Protein AF-W2CHW9-F1 (afdb_monomer)

Near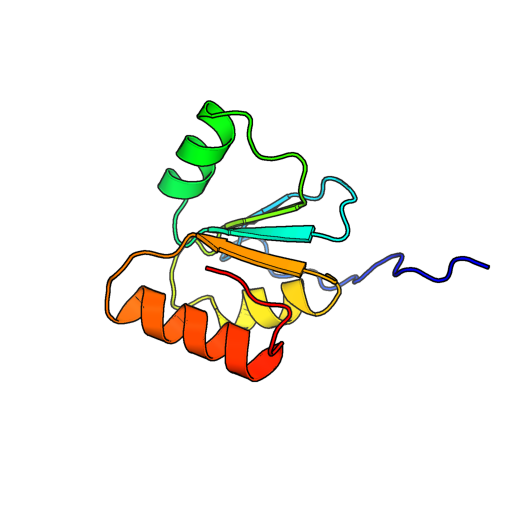est PDB structures (foldseek):
  7t8c-assembly1_B  TM=6.614E-01  e=3.428E-02  Homo sapiens
  8b7f-assembly1_B  TM=7.754E-01  e=2.681E-01  Corynebacterium glutamicum ATCC 13032
  7t8b-assembly1_H  TM=6.828E-01  e=1.924E-01  Homo sapiens
  7p8c-assembly1_A  TM=4.435E-01  e=2.865E-01  Arabidopsis thaliana
  8osc-assembly1_A  TM=5.034E-01  e=9.459E-01  Homo sapiens

Secondary structure (DSSP, 8-state):
-------------TTT-EEE--S-SEEEEESSHHHHHHHHHTT---SEEEE-SSGGGHHHHHHHHTT-SEEEEE--SSHHHHHHHHHHHHHHGGGEE-

Radius of gyration: 12.73 Å; Cα contacts (8 Å, |Δi|>4): 156; chains: 1; bounding box: 40×26×31 Å

Structure (mmCIF, N/CA/C/O backbone):
data_AF-W2CHW9-F1
#
_entry.id   AF-W2CHW9-F1
#
loop_
_atom_site.group_PDB
_atom_site.id
_atom_site.type_symbol
_atom_site.label_atom_id
_atom_site.label_alt_id
_atom_site.label_comp_id
_atom_site.label_asym_id
_atom_site.label_entity_id
_atom_site.label_seq_id
_atom_site.pdbx_PDB_ins_code
_atom_site.Cartn_x
_atom_site.Cartn_y
_atom_site.Cartn_z
_atom_site.occupancy
_atom_site.B_iso_or_equiv
_atom_site.auth_seq_id
_atom_site.auth_comp_id
_atom_site.auth_asym_id
_atom_site.auth_atom_id
_atom_site.pdbx_PDB_model_num
ATOM 1 N N . MET A 1 1 ? -27.870 1.784 12.531 1.00 43.00 1 MET A N 1
ATOM 2 C CA . MET A 1 1 ? -26.612 1.154 12.967 1.00 43.00 1 MET A CA 1
ATOM 3 C C . MET A 1 1 ? -25.771 1.008 11.725 1.00 43.00 1 MET A C 1
ATOM 5 O O . MET A 1 1 ? -26.040 0.099 10.971 1.00 43.00 1 MET A O 1
ATOM 9 N N . GLU A 1 2 ? -24.866 1.950 11.481 1.00 33.16 2 GLU A N 1
ATOM 10 C CA . GLU A 1 2 ? -23.756 1.814 10.532 1.00 33.16 2 GLU A CA 1
ATOM 11 C C . GLU A 1 2 ? -22.796 2.959 10.841 1.00 33.16 2 GLU A C 1
ATOM 13 O O . GLU A 1 2 ? -22.983 4.114 10.463 1.00 33.16 2 GLU A O 1
ATOM 18 N N . LEU A 1 3 ? -21.840 2.640 11.702 1.00 50.38 3 LEU A N 1
ATOM 19 C CA . LEU A 1 3 ? -20.748 3.510 12.084 1.00 50.38 3 LEU A CA 1
ATOM 20 C C . LEU A 1 3 ? -19.550 2.966 11.315 1.00 50.38 3 LEU A C 1
ATOM 22 O O . LEU A 1 3 ? -18.850 2.096 11.817 1.00 50.38 3 LEU A O 1
ATOM 26 N N . ARG A 1 4 ? -19.383 3.385 10.061 1.00 46.16 4 ARG A N 1
ATOM 27 C CA . ARG A 1 4 ? -18.182 3.071 9.285 1.00 46.16 4 ARG A CA 1
ATOM 28 C C . ARG A 1 4 ? -17.630 4.335 8.644 1.00 46.16 4 ARG A C 1
ATOM 30 O O . ARG A 1 4 ? -18.335 5.318 8.432 1.00 46.16 4 ARG A O 1
ATOM 37 N N . ASN A 1 5 ? -16.314 4.372 8.622 1.00 40.88 5 ASN A N 1
ATOM 38 C CA . ASN A 1 5 ? -15.497 5.473 9.098 1.00 40.88 5 ASN A CA 1
ATOM 39 C C . ASN A 1 5 ? -15.535 6.682 8.156 1.00 40.88 5 ASN A C 1
ATOM 41 O O . ASN A 1 5 ? -15.073 6.622 7.025 1.00 40.88 5 ASN A O 1
ATOM 45 N N . ARG A 1 6 ? -16.106 7.797 8.621 1.00 41.09 6 ARG A N 1
ATOM 46 C CA . ARG A 1 6 ? -16.515 8.877 7.722 1.00 41.09 6 ARG A CA 1
ATOM 47 C C . ARG A 1 6 ? -15.374 9.751 7.204 1.00 41.09 6 ARG A C 1
ATOM 49 O O . ARG A 1 6 ? -15.541 10.301 6.133 1.00 41.09 6 ARG A O 1
ATOM 56 N N . PHE A 1 7 ? -14.256 9.926 7.905 1.00 47.38 7 PHE A N 1
ATOM 57 C CA . PHE A 1 7 ? -13.209 10.857 7.463 1.00 47.38 7 PHE A CA 1
ATOM 58 C C . PHE A 1 7 ? -11.897 10.590 8.206 1.00 47.38 7 PHE A C 1
ATOM 60 O O . PHE A 1 7 ? -11.695 11.141 9.29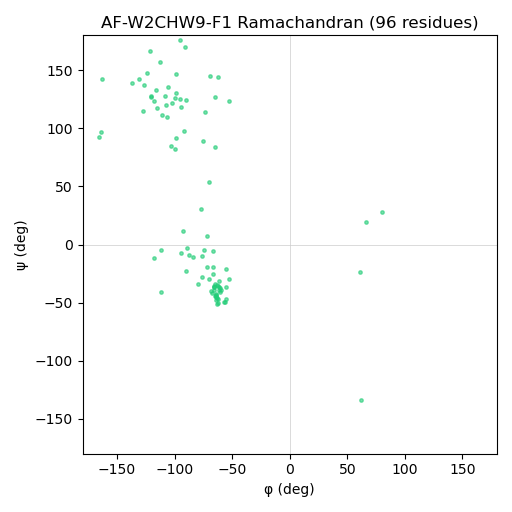1 1.00 47.38 7 PHE A O 1
ATOM 67 N N . PHE A 1 8 ? -10.963 9.831 7.628 1.00 46.94 8 PHE A N 1
ATOM 68 C CA . PHE A 1 8 ? -9.565 10.017 8.018 1.00 46.94 8 PHE A CA 1
ATOM 69 C C . PHE A 1 8 ? -9.082 11.309 7.345 1.00 46.94 8 PHE A C 1
ATOM 71 O O . PHE A 1 8 ? -8.622 11.315 6.209 1.00 46.94 8 PHE A O 1
ATOM 78 N N . LYS A 1 9 ? -9.265 12.446 8.032 1.00 43.62 9 LYS A N 1
ATOM 79 C CA . LYS A 1 9 ? -8.656 13.749 7.703 1.00 43.62 9 LYS A CA 1
ATOM 80 C C . LYS A 1 9 ? -7.146 13.711 7.991 1.00 43.62 9 LYS A C 1
ATOM 82 O O . LYS A 1 9 ? -6.631 14.535 8.738 1.00 43.62 9 LYS A O 1
ATOM 87 N N . GLY A 1 10 ? -6.441 12.735 7.437 1.00 42.78 10 GLY A N 1
ATOM 88 C CA . GLY A 1 10 ? -4.993 12.777 7.328 1.00 42.78 10 GLY A CA 1
ATOM 89 C C . GLY A 1 10 ? -4.691 13.408 5.984 1.00 42.78 10 GLY A C 1
ATOM 90 O O . GLY A 1 10 ? -4.785 12.735 4.965 1.00 42.78 10 GLY A O 1
ATOM 91 N N . CYS A 1 11 ? -4.405 14.708 5.948 1.00 40.53 11 CYS A N 1
ATOM 92 C CA . CYS A 1 11 ? -3.793 15.305 4.766 1.00 40.53 11 CYS A CA 1
ATOM 93 C C . CYS A 1 11 ? -2.404 14.677 4.614 1.00 40.53 11 CYS A C 1
ATOM 95 O O . CYS A 1 11 ? -1.427 15.235 5.108 1.00 40.53 11 CYS A O 1
ATOM 97 N N . ILE A 1 12 ? -2.319 13.506 3.982 1.00 53.50 12 ILE A N 1
ATOM 98 C CA . ILE A 1 12 ? -1.033 12.963 3.568 1.00 53.50 12 ILE A CA 1
ATOM 99 C C . ILE A 1 12 ? -0.503 13.946 2.523 1.00 53.50 12 ILE A C 1
ATOM 101 O O . ILE A 1 12 ? -1.253 14.318 1.611 1.00 53.50 12 ILE A O 1
ATOM 105 N N . PRO A 1 13 ? 0.726 14.462 2.677 1.00 46.84 13 PRO A N 1
ATOM 106 C CA . PRO A 1 13 ? 1.269 15.433 1.745 1.00 46.84 13 PRO A CA 1
ATOM 107 C C . PRO A 1 13 ? 1.162 14.890 0.307 1.00 46.84 13 PRO A C 1
ATOM 109 O O . PRO A 1 13 ? 1.689 13.818 0.015 1.00 46.84 13 PRO A O 1
ATOM 112 N N . PRO A 1 14 ? 0.510 15.620 -0.618 1.00 51.81 14 PRO A N 1
ATOM 113 C CA . PRO A 1 14 ? 0.178 15.126 -1.959 1.00 51.81 14 PRO A CA 1
ATOM 114 C C . PRO A 1 14 ? 1.392 14.984 -2.892 1.00 51.81 14 PRO A C 1
ATOM 116 O O . PRO A 1 14 ? 1.220 14.786 -4.091 1.00 51.81 14 PRO A O 1
ATOM 119 N N . LYS A 1 15 ? 2.616 15.170 -2.384 1.00 56.59 15 LYS A N 1
ATOM 120 C CA . LYS A 1 15 ? 3.835 15.142 -3.199 1.00 56.59 15 LYS A CA 1
ATOM 121 C C . LYS A 1 15 ? 4.462 13.758 -3.311 1.00 56.59 15 LYS A C 1
ATOM 123 O O . LYS A 1 15 ? 5.167 13.535 -4.288 1.00 56.59 15 LYS A O 1
ATOM 128 N N . ASP A 1 16 ? 4.183 12.858 -2.372 1.00 69.06 16 ASP A N 1
ATOM 129 C CA . ASP A 1 16 ? 4.893 11.581 -2.292 1.00 69.06 16 ASP A CA 1
ATOM 130 C C . ASP A 1 16 ? 4.001 10.382 -2.639 1.00 69.06 16 ASP A C 1
ATOM 132 O O . ASP A 1 16 ? 4.420 9.524 -3.412 1.00 69.06 16 ASP A O 1
ATOM 136 N N . ILE A 1 17 ? 2.742 10.350 -2.182 1.00 79.19 17 ILE A N 1
ATOM 137 C CA . ILE A 1 17 ? 1.776 9.294 -2.537 1.00 79.19 17 ILE A CA 1
ATOM 138 C C . ILE A 1 17 ? 0.501 9.881 -3.152 1.00 79.19 17 ILE A C 1
ATOM 140 O O . ILE A 1 17 ? 0.078 10.984 -2.807 1.00 79.19 17 ILE A O 1
ATOM 144 N N . SER A 1 18 ? -0.125 9.152 -4.075 1.00 83.75 18 SER A N 1
ATOM 145 C CA . SER A 1 18 ? -1.375 9.557 -4.731 1.00 83.75 18 SER A CA 1
ATOM 146 C C . SER A 1 18 ? -2.524 8.664 -4.291 1.00 83.75 18 SER A C 1
ATOM 148 O O . SER A 1 18 ? -2.567 7.498 -4.655 1.00 83.75 18 SER A O 1
ATOM 150 N N . LEU A 1 19 ? -3.470 9.216 -3.533 1.00 84.12 19 LEU A N 1
ATOM 151 C CA . LEU A 1 19 ? -4.658 8.502 -3.069 1.00 84.12 19 LEU A CA 1
ATOM 152 C C . LEU A 1 19 ? -5.907 8.996 -3.807 1.00 84.12 19 LEU A C 1
ATOM 154 O O . LEU A 1 19 ? -6.190 10.194 -3.862 1.00 84.12 19 LEU A O 1
ATOM 158 N N . LYS A 1 20 ? -6.662 8.060 -4.372 1.00 81.38 20 LYS A N 1
ATOM 159 C CA . LYS A 1 20 ? -7.915 8.263 -5.088 1.00 81.38 20 LYS A CA 1
ATOM 160 C C . LYS A 1 20 ? -9.035 7.585 -4.315 1.00 81.38 20 LYS A C 1
ATOM 162 O O . LYS A 1 20 ? -9.059 6.362 -4.196 1.00 81.38 20 LYS A O 1
ATOM 167 N N . HIS A 1 21 ? -9.986 8.392 -3.864 1.00 77.06 21 HIS A N 1
ATOM 168 C CA . HIS A 1 21 ? -11.136 7.891 -3.133 1.00 77.06 21 HIS A CA 1
ATOM 169 C C . HIS A 1 21 ? -12.303 7.549 -4.049 1.00 77.06 21 HIS A C 1
ATOM 171 O O . HIS A 1 21 ? -12.774 8.416 -4.787 1.00 77.06 21 HIS A O 1
ATOM 177 N N . ASN A 1 22 ? -12.782 6.310 -3.959 1.00 74.81 22 ASN A N 1
ATOM 178 C CA . ASN A 1 22 ? -13.987 5.832 -4.637 1.00 74.81 22 ASN A CA 1
ATOM 179 C C . ASN A 1 22 ? -15.126 5.529 -3.649 1.00 74.81 22 ASN A C 1
ATOM 181 O O . ASN A 1 22 ? -16.247 5.262 -4.080 1.00 74.81 22 ASN A O 1
ATOM 185 N N . GLY A 1 23 ? -14.869 5.635 -2.340 1.00 73.50 23 GLY A N 1
ATOM 186 C CA . GLY A 1 23 ? -15.857 5.362 -1.298 1.00 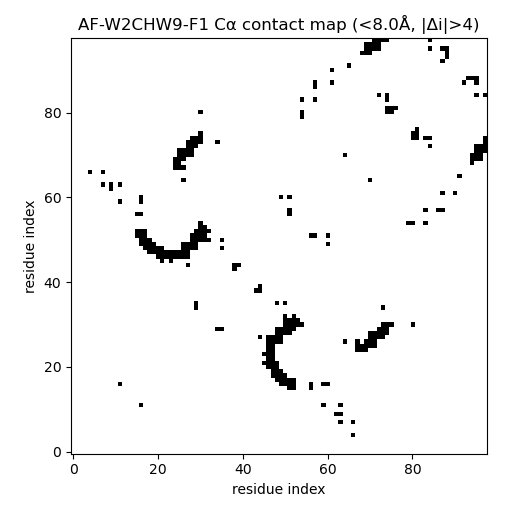73.50 23 GLY A CA 1
ATOM 187 C C . GLY A 1 23 ? -16.014 3.869 -1.023 1.00 73.50 23 GLY A C 1
ATOM 188 O O . GLY A 1 23 ? -17.098 3.440 -0.637 1.00 73.50 23 GLY A O 1
ATOM 189 N N . SER A 1 24 ? -14.953 3.093 -1.256 1.00 80.75 24 SER A N 1
ATOM 190 C CA . SER A 1 24 ? -14.903 1.660 -0.986 1.00 80.75 24 SER A CA 1
ATOM 191 C C . SER A 1 24 ? -14.193 1.386 0.340 1.00 80.75 24 SER A C 1
ATOM 193 O O . SER A 1 24 ? -13.232 2.065 0.695 1.00 80.75 24 SER A O 1
ATOM 195 N N . ASP A 1 25 ? -14.620 0.345 1.054 1.00 83.75 25 ASP A N 1
ATOM 196 C CA . ASP A 1 25 ? -13.916 -0.162 2.241 1.00 83.75 25 ASP A CA 1
ATOM 197 C C . ASP A 1 25 ? -12.631 -0.941 1.879 1.00 83.75 25 ASP A C 1
ATOM 199 O O . ASP A 1 25 ? -11.872 -1.349 2.762 1.00 83.75 25 ASP A O 1
ATOM 203 N N . VAL A 1 26 ? -12.384 -1.139 0.578 1.00 86.31 26 VAL A N 1
ATOM 204 C CA . VAL A 1 26 ? -11.194 -1.786 0.014 1.00 86.31 26 VAL A CA 1
ATOM 205 C C . VAL A 1 26 ? -10.281 -0.734 -0.612 1.00 86.31 26 VAL A C 1
ATOM 207 O O . VAL A 1 26 ? -10.754 0.122 -1.364 1.00 86.31 26 VAL A O 1
ATOM 210 N N . CYS A 1 27 ? -8.976 -0.839 -0.360 1.00 89.00 27 CYS A N 1
ATOM 211 C CA . CYS A 1 27 ? -7.956 -0.007 -0.995 1.00 89.00 27 CYS A CA 1
ATOM 212 C C . CYS A 1 27 ? -6.938 -0.857 -1.761 1.00 89.00 27 CYS A C 1
ATOM 214 O O . CYS A 1 27 ? -6.355 -1.782 -1.201 1.00 89.00 27 CYS A O 1
ATOM 216 N N . ALA A 1 28 ? -6.711 -0.518 -3.027 1.00 90.25 28 ALA A N 1
ATOM 217 C CA . ALA A 1 28 ? -5.675 -1.089 -3.874 1.00 90.25 28 ALA A CA 1
ATOM 218 C C . ALA A 1 28 ? -4.421 -0.207 -3.823 1.00 90.25 28 ALA A C 1
ATOM 220 O O . ALA A 1 28 ? -4.462 0.962 -4.203 1.00 90.25 28 ALA A O 1
ATOM 221 N N . VAL A 1 29 ? -3.315 -0.765 -3.348 1.00 90.12 29 VAL A N 1
ATOM 222 C CA . VAL A 1 29 ? -2.009 -0.126 -3.201 1.00 90.12 29 VAL A CA 1
ATOM 223 C C . VAL A 1 29 ? -1.124 -0.541 -4.363 1.00 90.12 29 VAL A C 1
ATOM 225 O O . VAL A 1 29 ? -0.916 -1.724 -4.580 1.00 90.12 29 VAL A O 1
ATOM 228 N N . PHE A 1 30 ? -0.570 0.427 -5.076 1.00 90.38 30 P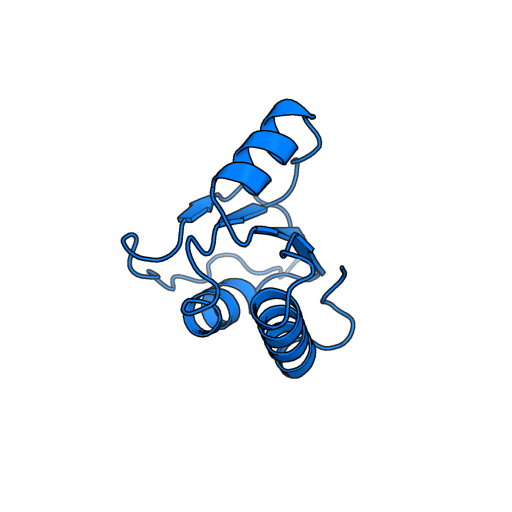HE A N 1
ATOM 229 C CA . PHE A 1 30 ? 0.302 0.231 -6.226 1.00 90.38 30 PHE A CA 1
ATOM 230 C C . PHE A 1 30 ? 1.691 0.782 -5.912 1.00 90.38 30 PHE A C 1
ATOM 232 O O . PHE A 1 30 ? 1.807 1.908 -5.417 1.00 90.38 30 PHE A O 1
ATOM 239 N N . GLU A 1 31 ? 2.745 0.022 -6.212 1.00 88.69 31 GLU A N 1
ATOM 240 C CA . GLU A 1 31 ? 4.132 0.482 -6.058 1.00 88.69 31 GLU A CA 1
ATOM 241 C C . GLU A 1 31 ? 4.422 1.691 -6.956 1.00 88.69 31 GLU A C 1
ATOM 243 O O . GLU A 1 31 ? 4.880 2.740 -6.484 1.00 88.69 31 GLU A O 1
ATOM 248 N N . GLY A 1 32 ? 4.076 1.573 -8.240 1.00 87.19 32 GLY A N 1
ATOM 249 C CA . GLY A 1 32 ? 4.317 2.588 -9.250 1.00 87.19 32 GLY A CA 1
ATOM 250 C C . GLY A 1 32 ? 3.055 3.096 -9.942 1.00 87.19 32 GLY A C 1
ATOM 251 O O . GLY A 1 32 ? 1.967 2.522 -9.894 1.00 87.19 32 GLY A O 1
ATOM 252 N N .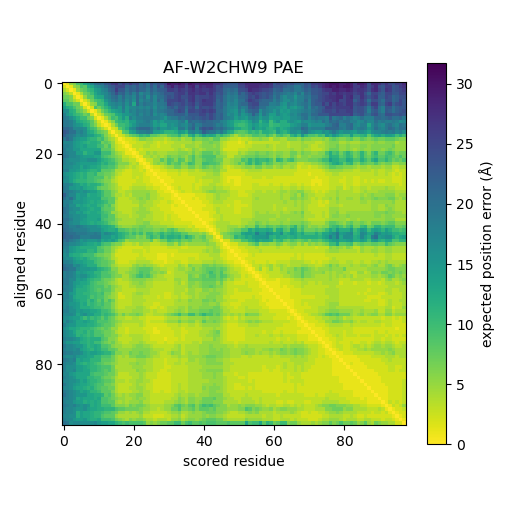 PHE A 1 33 ? 3.218 4.205 -10.664 1.00 84.56 33 PHE A N 1
ATOM 253 C CA . PHE A 1 33 ? 2.158 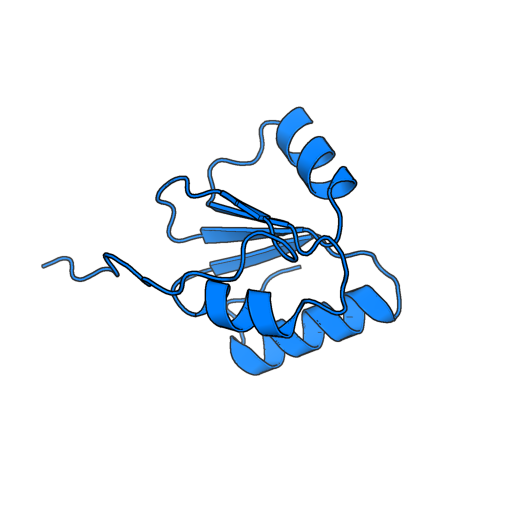4.740 -11.521 1.00 84.56 33 PHE A CA 1
ATOM 254 C C . PHE A 1 33 ? 1.837 3.811 -12.706 1.00 84.56 33 PHE A C 1
ATOM 256 O O . PHE A 1 33 ? 0.723 3.835 -13.222 1.00 84.56 33 PHE A O 1
ATOM 263 N N . MET A 1 34 ? 2.792 2.975 -13.131 1.00 85.06 34 MET A N 1
ATOM 264 C CA . MET A 1 34 ? 2.589 2.010 -14.218 1.00 85.06 34 MET A CA 1
ATOM 265 C C . MET A 1 34 ? 1.601 0.903 -13.833 1.00 85.06 34 MET A C 1
ATOM 267 O O . MET A 1 34 ? 0.718 0.578 -14.630 1.00 85.06 34 MET A O 1
ATOM 271 N N . ASP A 1 35 ? 1.689 0.373 -12.613 1.00 85.75 35 ASP A N 1
ATOM 272 C CA . ASP A 1 35 ? 0.761 -0.641 -12.098 1.00 85.75 35 ASP A CA 1
ATOM 273 C C . ASP A 1 35 ? -0.654 -0.078 -11.989 1.00 85.75 35 ASP A C 1
ATOM 275 O O . ASP A 1 35 ? -1.622 -0.684 -12.452 1.00 85.75 35 ASP A O 1
ATOM 279 N N . TYR A 1 36 ? -0.756 1.152 -11.482 1.00 87.00 36 TYR A N 1
ATOM 280 C CA . TYR A 1 36 ? -2.006 1.900 -11.423 1.00 87.00 36 TYR A CA 1
ATOM 281 C C . TYR A 1 36 ? -2.649 2.069 -12.808 1.00 87.00 36 TYR A C 1
ATOM 283 O O . TYR A 1 36 ? -3.826 1.752 -12.990 1.00 87.00 36 TYR A O 1
ATOM 291 N N . LEU A 1 37 ? -1.885 2.521 -13.810 1.00 87.25 37 LEU A N 1
ATOM 292 C CA . LEU A 1 37 ? -2.392 2.659 -15.179 1.00 87.25 37 LEU A CA 1
ATOM 293 C C . LEU A 1 37 ? -2.829 1.315 -15.767 1.00 87.25 37 LEU A C 1
ATOM 295 O O . LEU A 1 37 ? -3.848 1.252 -16.453 1.00 87.25 37 LEU A O 1
ATOM 299 N N . SER A 1 38 ? -2.088 0.245 -15.486 1.00 85.88 38 SER A N 1
ATOM 300 C CA . SER A 1 38 ? -2.411 -1.103 -15.959 1.00 85.88 38 SER A CA 1
ATOM 301 C C . SER A 1 38 ? -3.736 -1.591 -15.372 1.00 85.88 38 SER A C 1
ATOM 303 O O . SER A 1 38 ? -4.609 -2.056 -16.106 1.00 85.88 38 SER A O 1
ATOM 305 N N . ALA A 1 39 ? -3.942 -1.401 -14.068 1.00 84.50 39 ALA A N 1
ATOM 306 C CA . ALA A 1 39 ? -5.192 -1.741 -13.399 1.00 84.50 39 ALA A CA 1
ATOM 307 C C . ALA A 1 39 ? -6.370 -0.876 -13.890 1.00 84.50 39 ALA A C 1
ATOM 309 O O . ALA A 1 39 ? -7.480 -1.385 -14.073 1.00 84.50 39 ALA A O 1
ATOM 310 N N . MET A 1 40 ? -6.133 0.412 -14.179 1.00 84.62 40 MET A N 1
ATOM 311 C CA . MET A 1 40 ? -7.145 1.300 -14.760 1.00 84.62 40 MET A CA 1
ATOM 312 C C . MET A 1 40 ? -7.543 0.836 -16.159 1.00 84.62 40 MET A C 1
ATOM 314 O O . MET A 1 40 ? -8.729 0.790 -16.482 1.00 84.62 40 MET A O 1
ATOM 318 N N . GLN A 1 41 ? -6.556 0.476 -16.980 1.00 84.38 41 GLN A N 1
ATOM 319 C CA . GLN A 1 41 ? -6.757 0.007 -18.346 1.00 84.38 41 GLN A CA 1
ATOM 320 C C . GLN A 1 41 ? -7.565 -1.296 -18.385 1.00 84.38 41 GLN A C 1
ATOM 322 O O . GLN A 1 41 ? -8.379 -1.494 -19.285 1.00 84.38 41 GLN A O 1
ATOM 327 N N . LEU A 1 42 ? -7.361 -2.167 -17.396 1.00 81.25 42 LEU A N 1
ATOM 328 C CA . LEU A 1 42 ? -8.111 -3.408 -17.224 1.00 81.25 42 LEU A CA 1
ATOM 329 C C . LEU A 1 42 ? -9.526 -3.189 -16.653 1.00 81.25 42 LEU A C 1
ATOM 331 O O . LEU A 1 42 ? -10.326 -4.122 -16.648 1.00 81.25 42 LEU A O 1
ATOM 335 N N . GLY A 1 43 ? -9.861 -1.978 -16.190 1.00 76.19 43 GLY A N 1
ATOM 336 C CA . GLY A 1 43 ? -11.193 -1.644 -15.671 1.00 76.19 43 GLY A CA 1
ATOM 337 C C . GLY A 1 43 ? -11.565 -2.376 -14.378 1.00 76.19 43 GLY A C 1
ATOM 338 O O . GLY A 1 43 ? -12.740 -2.470 -14.037 1.00 76.19 43 GLY A O 1
ATOM 339 N N . ILE A 1 44 ? -10.571 -2.900 -13.662 1.00 67.50 44 ILE A N 1
ATOM 340 C CA . ILE A 1 44 ? -10.740 -3.732 -12.460 1.00 67.50 44 ILE A CA 1
ATOM 341 C C . ILE A 1 44 ? -10.803 -2.914 -11.169 1.00 67.50 44 ILE A C 1
ATOM 343 O O . ILE A 1 44 ? -11.046 -3.479 -10.105 1.00 67.50 44 ILE A O 1
ATOM 347 N N . ILE A 1 45 ? -10.641 -1.587 -11.237 1.00 66.88 45 ILE A N 1
ATOM 348 C CA . ILE A 1 45 ? -10.602 -0.746 -10.038 1.00 66.88 45 ILE A CA 1
ATOM 349 C C . ILE A 1 45 ? -11.942 -0.069 -9.740 1.00 66.88 45 ILE A C 1
ATOM 351 O O . ILE A 1 45 ? -12.224 1.042 -10.187 1.00 66.88 45 ILE A O 1
ATOM 355 N N . ALA A 1 46 ? -12.759 -0.750 -8.934 1.00 70.94 46 ALA A N 1
ATOM 356 C CA . ALA A 1 46 ? -13.925 -0.174 -8.252 1.00 70.94 46 ALA A CA 1
ATOM 357 C C . ALA A 1 46 ? -13.606 0.293 -6.813 1.00 70.94 46 ALA A C 1
ATOM 359 O O . ALA A 1 46 ? -14.431 0.934 -6.167 1.00 70.94 46 ALA A O 1
ATOM 360 N N . SER A 1 47 ? -12.404 -0.017 -6.327 1.00 83.81 47 SER A N 1
ATOM 361 C CA . SER A 1 47 ? -11.912 0.270 -4.976 1.00 83.81 47 SER A CA 1
ATOM 362 C C . SER A 1 47 ? -11.194 1.621 -4.892 1.00 83.81 47 SER A C 1
ATOM 364 O O . SER A 1 47 ? -10.908 2.247 -5.923 1.00 83.81 47 SER A O 1
ATOM 366 N N . ASP A 1 48 ? -10.885 2.074 -3.677 1.00 87.88 48 ASP A N 1
ATOM 367 C CA . ASP A 1 48 ? -9.970 3.200 -3.471 1.00 87.88 48 ASP A CA 1
ATOM 368 C C . ASP A 1 48 ? -8.579 2.816 -4.009 1.00 87.88 48 ASP A C 1
ATOM 370 O O . ASP A 1 48 ? -8.191 1.651 -3.952 1.00 87.88 48 ASP A O 1
ATOM 374 N N . GLN A 1 49 ? -7.847 3.765 -4.596 1.00 86.88 49 GLN A N 1
ATOM 375 C CA . GLN A 1 49 ? -6.530 3.508 -5.197 1.00 86.88 49 GLN A CA 1
ATOM 376 C C . GLN A 1 49 ? -5.461 4.351 -4.525 1.00 86.88 49 GLN A C 1
ATOM 378 O O . GLN A 1 49 ? -5.572 5.571 -4.502 1.00 86.88 49 GLN A O 1
ATOM 383 N N . LEU A 1 50 ? -4.393 3.725 -4.056 1.00 88.88 50 LEU A N 1
ATOM 384 C CA . LEU A 1 50 ? -3.225 4.383 -3.499 1.00 88.88 50 LEU A CA 1
ATOM 385 C C . LEU A 1 50 ? -2.009 4.046 -4.355 1.00 88.88 50 LEU A C 1
ATOM 387 O O . LEU A 1 50 ? -1.667 2.886 -4.509 1.00 88.88 50 LEU A O 1
ATOM 391 N N . VAL A 1 51 ? -1.322 5.052 -4.880 1.00 89.69 51 VAL A N 1
ATOM 392 C CA . VAL A 1 51 ? -0.055 4.897 -5.600 1.00 89.69 51 VAL A CA 1
ATOM 393 C C . VAL A 1 51 ? 1.071 5.418 -4.720 1.00 89.69 51 VAL A C 1
ATOM 395 O O . VAL A 1 51 ? 1.077 6.593 -4.348 1.00 89.69 51 VAL A O 1
ATOM 398 N N . LEU A 1 52 ? 2.020 4.546 -4.390 1.00 87.44 52 LEU A N 1
ATOM 399 C CA . LEU A 1 52 ? 3.164 4.846 -3.531 1.00 87.44 52 LEU A CA 1
ATOM 400 C C . LEU A 1 52 ? 4.176 5.784 -4.206 1.00 87.44 52 LEU A C 1
ATOM 402 O O . LEU A 1 52 ? 4.870 6.523 -3.511 1.00 87.44 52 LEU A O 1
ATOM 406 N N . ASN A 1 53 ? 4.289 5.734 -5.540 1.00 83.38 53 ASN A N 1
ATOM 407 C CA . ASN A 1 53 ? 5.369 6.304 -6.372 1.00 83.38 53 ASN A CA 1
ATOM 408 C C . ASN A 1 53 ? 6.776 5.745 -6.083 1.00 83.38 53 ASN A C 1
ATOM 410 O O . ASN A 1 53 ? 7.648 5.831 -6.945 1.00 83.38 53 ASN A O 1
ATOM 414 N N . SER A 1 54 ? 7.013 5.209 -4.886 1.00 81.38 54 SER A N 1
ATOM 415 C CA . SER A 1 54 ? 8.240 4.539 -4.466 1.00 81.38 54 SER A CA 1
ATOM 416 C C . SER A 1 54 ? 7.984 3.714 -3.202 1.00 81.38 54 SER A C 1
ATOM 418 O O . SER A 1 54 ? 7.318 4.188 -2.280 1.00 81.38 54 SER A O 1
ATOM 420 N N . VAL A 1 55 ? 8.595 2.529 -3.084 1.00 83.62 55 VAL A N 1
ATOM 421 C CA . VAL A 1 55 ? 8.566 1.681 -1.866 1.00 83.62 55 VAL A CA 1
ATOM 422 C C . VAL A 1 55 ? 9.044 2.389 -0.597 1.00 83.62 55 VAL A C 1
ATOM 424 O O . VAL A 1 55 ? 8.714 1.992 0.518 1.00 83.62 55 VAL A O 1
ATOM 427 N N . SER A 1 56 ? 9.814 3.468 -0.752 1.00 83.81 56 SER A N 1
ATOM 428 C CA . SER A 1 56 ? 10.278 4.284 0.374 1.00 83.81 56 SER A CA 1
ATOM 429 C C . SER A 1 56 ? 9.128 5.014 1.076 1.00 83.81 56 SER A C 1
ATOM 431 O O . SER A 1 56 ? 9.259 5.385 2.237 1.00 83.81 56 SER A O 1
ATOM 433 N N . ASN A 1 57 ? 7.983 5.162 0.406 1.00 84.00 57 ASN A N 1
ATOM 434 C CA . ASN A 1 57 ? 6.810 5.873 0.905 1.00 84.00 57 ASN A CA 1
ATOM 435 C C . ASN A 1 57 ? 5.806 4.958 1.631 1.00 84.00 57 ASN A C 1
ATOM 437 O O . ASN A 1 57 ? 4.688 5.381 1.931 1.00 84.00 57 ASN A O 1
ATOM 441 N N . VAL A 1 58 ? 6.194 3.712 1.932 1.00 86.06 58 VAL A N 1
ATOM 442 C CA . VAL A 1 58 ? 5.337 2.727 2.611 1.00 86.06 58 VAL A CA 1
ATOM 443 C C . VAL A 1 58 ? 4.793 3.231 3.946 1.00 86.06 58 VAL A C 1
ATOM 445 O O . VAL A 1 58 ? 3.638 2.973 4.260 1.00 86.06 58 VAL A O 1
ATOM 448 N N . GLU A 1 59 ? 5.577 3.990 4.714 1.00 85.50 59 GLU A N 1
ATOM 449 C CA . GLU A 1 59 ? 5.142 4.497 6.023 1.00 85.50 59 GLU A CA 1
ATOM 450 C C . GLU A 1 59 ? 3.956 5.461 5.889 1.00 85.50 59 GLU A C 1
ATOM 452 O O . GLU A 1 59 ? 2.965 5.330 6.604 1.00 85.50 59 GLU A O 1
ATOM 457 N N . MET A 1 60 ? 3.996 6.352 4.894 1.00 84.31 60 MET A N 1
ATOM 458 C CA . MET A 1 60 ? 2.884 7.262 4.601 1.00 84.31 60 MET A CA 1
ATOM 459 C C . MET A 1 60 ? 1.644 6.509 4.114 1.00 84.31 60 MET A C 1
ATOM 461 O O . MET A 1 60 ? 0.516 6.882 4.438 1.00 84.31 60 MET A O 1
ATOM 465 N N . ALA A 1 61 ? 1.835 5.435 3.344 1.00 85.06 61 ALA A N 1
ATOM 466 C CA . ALA A 1 61 ? 0.724 4.594 2.923 1.00 85.06 61 ALA A CA 1
ATOM 467 C C . ALA A 1 61 ? 0.109 3.832 4.094 1.00 85.06 61 ALA A C 1
ATOM 469 O O . ALA A 1 61 ? -1.110 3.766 4.179 1.00 85.06 61 ALA A O 1
ATOM 470 N N . VAL A 1 62 ? 0.907 3.318 5.032 1.00 85.88 62 VAL A N 1
ATOM 471 C CA . VAL A 1 62 ? 0.385 2.693 6.256 1.00 85.88 62 VAL A CA 1
ATOM 472 C C . VAL A 1 62 ? -0.529 3.670 6.997 1.00 85.88 62 VAL A C 1
ATOM 474 O O . VAL A 1 62 ? -1.648 3.305 7.345 1.00 85.88 62 VAL A O 1
ATOM 477 N N . GLU A 1 63 ? -0.128 4.927 7.179 1.00 83.88 63 GLU A N 1
ATOM 478 C CA . GLU A 1 63 ? -0.995 5.926 7.821 1.00 83.88 63 GLU A CA 1
ATOM 479 C C . GLU A 1 63 ? -2.304 6.152 7.047 1.00 83.88 63 GLU A C 1
ATOM 481 O O . GLU A 1 63 ? -3.380 6.219 7.642 1.00 83.88 63 GLU A O 1
ATOM 486 N N . ALA A 1 64 ? -2.234 6.197 5.714 1.00 82.31 64 ALA A N 1
ATOM 487 C CA . ALA A 1 64 ? -3.404 6.322 4.848 1.00 82.31 64 ALA A CA 1
ATOM 488 C C . ALA A 1 64 ? -4.349 5.111 4.928 1.00 82.31 64 ALA A C 1
ATOM 490 O O . ALA A 1 64 ? -5.567 5.249 4.801 1.00 82.31 64 ALA A O 1
ATOM 491 N N . LEU A 1 65 ? -3.781 3.919 5.117 1.00 83.81 65 LEU A N 1
ATOM 492 C CA . LEU A 1 65 ? -4.475 2.642 4.999 1.00 83.81 65 LEU A CA 1
ATOM 493 C C . LEU A 1 65 ? -5.153 2.185 6.298 1.00 83.81 65 LEU A C 1
ATOM 495 O O . LEU A 1 65 ? -5.957 1.252 6.271 1.00 83.81 65 LEU A O 1
ATOM 499 N N . GLN A 1 66 ? -4.908 2.865 7.425 1.00 82.00 66 GLN A N 1
ATOM 500 C CA . GLN A 1 66 ? -5.463 2.489 8.734 1.00 82.00 66 GLN A CA 1
ATOM 501 C C . GLN A 1 66 ? -6.989 2.319 8.748 1.00 82.00 66 GLN A C 1
ATOM 503 O O . GLN A 1 66 ? -7.511 1.493 9.503 1.00 82.00 66 GLN A O 1
ATOM 508 N N . GLY A 1 67 ? -7.700 3.052 7.889 1.00 80.50 67 GLY A N 1
ATOM 509 C CA . GLY A 1 67 ? -9.158 3.052 7.816 1.00 80.50 67 GLY A CA 1
ATOM 510 C C . GLY A 1 67 ? -9.819 1.942 6.987 1.00 80.50 67 GLY A C 1
ATOM 511 O O . GLY A 1 67 ? -11.037 1.831 7.087 1.00 80.50 67 GLY A O 1
ATOM 512 N N . TYR A 1 68 ? -9.087 1.147 6.194 1.00 85.94 68 TYR A N 1
ATOM 513 C CA . TYR A 1 68 ? -9.691 0.242 5.191 1.00 85.94 68 TYR A CA 1
ATOM 514 C C . TYR A 1 68 ? -9.815 -1.204 5.662 1.00 85.94 68 TYR A C 1
ATOM 516 O O . TYR A 1 68 ? -8.825 -1.791 6.084 1.00 85.94 68 TYR A O 1
ATOM 524 N N . GLU A 1 69 ? -10.979 -1.838 5.539 1.00 86.56 69 GLU A N 1
ATOM 525 C CA . GLU A 1 69 ? -11.150 -3.241 5.956 1.00 86.56 69 GLU A CA 1
ATOM 526 C C . GLU A 1 69 ? -10.247 -4.205 5.176 1.00 86.56 69 GLU A C 1
ATOM 528 O O . GLU A 1 69 ? -9.776 -5.184 5.752 1.00 86.56 69 GLU A O 1
ATOM 533 N N . ARG A 1 70 ? -9.947 -3.904 3.909 1.00 88.69 70 ARG A N 1
ATOM 534 C CA . ARG A 1 70 ? -9.117 -4.748 3.044 1.00 88.69 70 ARG A CA 1
ATOM 535 C C . ARG A 1 70 ? -8.132 -3.914 2.237 1.00 88.69 70 ARG A C 1
ATOM 537 O O . ARG A 1 70 ? -8.484 -2.853 1.722 1.00 88.69 70 ARG A O 1
ATOM 544 N N . ILE A 1 71 ? -6.908 -4.414 2.125 1.00 91.00 71 ILE A N 1
ATOM 545 C CA . ILE A 1 71 ? -5.797 -3.748 1.450 1.00 91.00 71 ILE A CA 1
ATOM 546 C C . ILE A 1 71 ? -5.214 -4.729 0.437 1.00 91.00 71 ILE A C 1
ATOM 548 O O . ILE A 1 71 ? -4.683 -5.767 0.819 1.00 91.00 71 ILE A O 1
ATOM 552 N N . GLU A 1 72 ? -5.322 -4.409 -0.845 1.00 90.19 72 GLU A N 1
ATOM 553 C CA . GLU A 1 72 ? -4.785 -5.225 -1.938 1.00 90.19 72 GLU A CA 1
ATOM 554 C C . GLU A 1 72 ? -3.486 -4.593 -2.426 1.00 90.19 72 GLU A C 1
ATOM 556 O O . GLU A 1 72 ? -3.472 -3.420 -2.781 1.00 90.19 72 GLU A O 1
ATOM 561 N N . CYS A 1 73 ? -2.385 -5.332 -2.383 1.00 89.75 73 CYS A N 1
ATOM 562 C CA . CYS A 1 73 ? -1.045 -4.827 -2.640 1.00 89.75 73 CYS A CA 1
ATOM 563 C C . CYS A 1 73 ? -0.555 -5.319 -3.996 1.00 89.75 73 CYS A C 1
ATOM 565 O O . CYS A 1 73 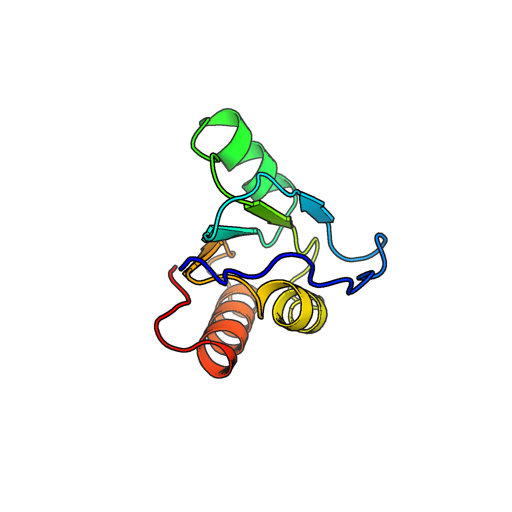? -0.207 -6.477 -4.158 1.00 89.75 73 CYS A O 1
ATOM 567 N N . PHE A 1 74 ? -0.462 -4.404 -4.948 1.00 88.81 74 PHE A N 1
ATOM 568 C CA . PHE A 1 74 ? 0.113 -4.612 -6.268 1.00 88.81 74 PHE A CA 1
ATOM 569 C C . PHE A 1 74 ? 1.537 -4.051 -6.258 1.00 88.81 74 PHE A C 1
ATOM 571 O O . PHE A 1 74 ? 1.774 -2.887 -6.601 1.00 88.81 74 PHE A O 1
ATOM 578 N N . LEU A 1 75 ? 2.465 -4.862 -5.752 1.00 89.75 75 LEU A N 1
ATOM 579 C CA . LEU A 1 75 ? 3.875 -4.511 -5.581 1.00 89.75 75 LEU A CA 1
ATOM 580 C C . LEU A 1 75 ? 4.755 -5.332 -6.524 1.00 89.75 75 LEU A C 1
ATOM 582 O O . LEU A 1 75 ? 4.379 -6.429 -6.943 1.00 89.75 75 LEU A O 1
ATOM 586 N N . ASP A 1 76 ? 5.947 -4.824 -6.826 1.00 87.25 76 ASP A N 1
ATOM 587 C CA . ASP A 1 76 ? 6.903 -5.556 -7.645 1.00 87.25 76 ASP A CA 1
ATOM 588 C C . ASP A 1 76 ? 7.445 -6.779 -6.886 1.00 87.25 76 ASP A C 1
ATOM 590 O O . ASP A 1 76 ? 7.701 -6.747 -5.677 1.00 87.25 76 ASP A O 1
ATOM 594 N N . ASN A 1 77 ? 7.706 -7.875 -7.604 1.00 86.62 77 ASN A N 1
ATOM 595 C CA . ASN A 1 77 ? 8.238 -9.117 -7.023 1.00 86.62 77 ASN A CA 1
ATOM 596 C C . ASN A 1 77 ? 9.754 -9.051 -6.712 1.00 86.62 77 ASN A C 1
ATOM 598 O O . ASN A 1 77 ? 10.480 -10.048 -6.762 1.00 86.62 77 ASN A O 1
ATOM 602 N N . ASP A 1 78 ? 10.250 -7.862 -6.390 1.00 90.75 78 ASP A N 1
ATOM 603 C CA . ASP A 1 78 ? 11.629 -7.596 -6.009 1.00 90.75 78 ASP A CA 1
ATOM 604 C C . ASP A 1 78 ? 11.795 -7.596 -4.480 1.00 90.75 78 ASP A C 1
ATOM 606 O O . ASP A 1 78 ? 10.859 -7.802 -3.705 1.00 90.75 78 ASP A O 1
ATOM 610 N N . GLU A 1 79 ? 13.027 -7.437 -3.994 1.00 90.94 79 GLU A N 1
ATOM 611 C CA . GLU A 1 79 ? 13.282 -7.333 -2.546 1.00 90.94 79 GLU A CA 1
ATOM 612 C C . GLU A 1 79 ? 12.560 -6.124 -1.920 1.00 90.94 79 GLU A C 1
ATOM 614 O O . GLU A 1 79 ? 12.024 -6.210 -0.813 1.00 90.94 79 GLU A O 1
ATOM 619 N N . ALA A 1 80 ? 12.502 -5.017 -2.659 1.00 88.44 80 ALA A N 1
ATOM 620 C CA . ALA A 1 80 ? 11.851 -3.775 -2.264 1.00 88.44 80 ALA A CA 1
ATOM 621 C C . ALA A 1 80 ? 10.330 -3.932 -2.071 1.00 88.44 80 ALA A C 1
ATOM 623 O O . ALA A 1 80 ? 9.807 -3.590 -1.002 1.00 88.44 80 ALA A O 1
ATOM 624 N N . GLY A 1 81 ? 9.634 -4.497 -3.062 1.00 90.12 81 GLY A N 1
ATOM 625 C CA . GLY A 1 81 ? 8.197 -4.759 -2.990 1.00 90.12 81 GLY A CA 1
ATOM 626 C C . GLY A 1 81 ? 7.859 -5.779 -1.902 1.00 90.12 81 GLY A C 1
ATOM 627 O O . GLY A 1 81 ? 7.023 -5.508 -1.041 1.00 90.12 81 GLY A O 1
ATOM 628 N N . ARG A 1 82 ? 8.610 -6.885 -1.793 1.00 91.12 82 ARG A N 1
ATOM 629 C CA . ARG A 1 82 ? 8.417 -7.871 -0.707 1.00 91.12 82 ARG A CA 1
ATOM 630 C C . ARG A 1 82 ? 8.593 -7.275 0.690 1.00 91.12 82 ARG A C 1
ATOM 632 O O . ARG A 1 82 ? 7.833 -7.598 1.604 1.00 91.12 82 ARG A O 1
ATOM 639 N N . ARG A 1 83 ? 9.570 -6.381 0.878 1.00 91.19 83 ARG A N 1
ATOM 640 C CA . ARG A 1 83 ? 9.762 -5.667 2.150 1.00 91.19 83 ARG A CA 1
ATOM 641 C C . ARG A 1 83 ? 8.589 -4.733 2.453 1.00 91.19 83 ARG A C 1
ATOM 643 O O . ARG A 1 83 ? 8.167 -4.647 3.605 1.00 91.19 83 ARG A O 1
ATOM 650 N N . THR A 1 84 ? 8.064 -4.061 1.433 1.00 90.81 84 THR A N 1
ATOM 651 C CA . THR A 1 84 ? 6.885 -3.185 1.527 1.00 90.81 84 THR A CA 1
ATOM 652 C C . THR A 1 84 ? 5.639 -3.980 1.908 1.00 90.81 84 THR A C 1
ATOM 654 O O . THR A 1 84 ? 4.964 -3.626 2.874 1.00 90.81 84 THR A O 1
ATOM 657 N N . PHE A 1 85 ? 5.393 -5.109 1.240 1.00 91.44 85 PHE A N 1
ATOM 658 C CA . PHE A 1 85 ? 4.312 -6.033 1.576 1.00 91.44 85 PHE A CA 1
ATOM 659 C C . PHE A 1 85 ? 4.406 -6.495 3.029 1.00 91.44 85 PHE A C 1
ATOM 661 O O . PHE A 1 85 ? 3.450 -6.391 3.792 1.00 91.44 85 PHE A O 1
ATOM 668 N N . GLN A 1 86 ? 5.592 -6.942 3.449 1.00 91.12 86 GLN A N 1
ATOM 669 C CA . GLN A 1 86 ? 5.804 -7.412 4.811 1.00 91.12 86 GLN A CA 1
ATOM 670 C C . GLN A 1 86 ? 5.560 -6.309 5.850 1.00 91.12 86 GLN A C 1
ATOM 672 O O . GLN A 1 86 ? 5.016 -6.594 6.910 1.00 91.12 86 GLN A O 1
ATOM 677 N N . ARG A 1 87 ? 5.915 -5.050 5.558 1.00 91.31 87 ARG A N 1
ATOM 678 C CA . ARG A 1 87 ? 5.592 -3.899 6.422 1.00 91.31 87 ARG A CA 1
ATOM 679 C C . ARG A 1 87 ? 4.086 -3.680 6.552 1.00 91.31 87 ARG A C 1
ATOM 681 O O . ARG A 1 87 ? 3.604 -3.490 7.665 1.00 91.31 87 ARG A O 1
ATOM 688 N N . LEU A 1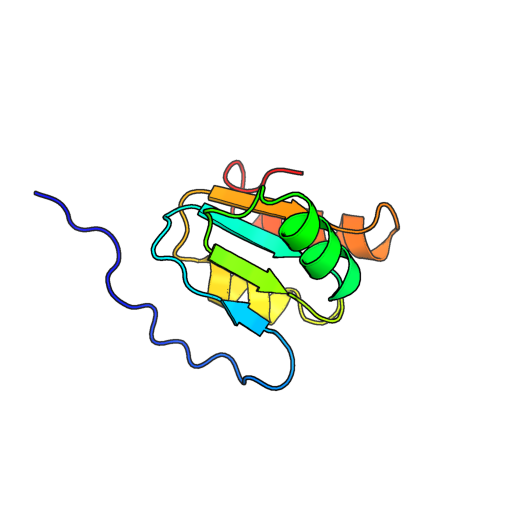 88 ? 3.356 -3.724 5.439 1.00 90.44 88 LEU A N 1
ATOM 689 C CA . LEU A 1 88 ? 1.899 -3.587 5.436 1.00 90.44 88 LEU A CA 1
ATOM 690 C C . LEU A 1 88 ? 1.250 -4.734 6.220 1.00 90.44 88 LEU A C 1
ATOM 692 O O . LEU A 1 88 ? 0.423 -4.492 7.097 1.00 90.44 88 LEU A O 1
ATOM 696 N N . HIS A 1 89 ? 1.681 -5.968 5.970 1.00 91.38 89 HIS A N 1
ATOM 697 C CA . HIS A 1 89 ? 1.193 -7.149 6.672 1.00 91.38 89 HIS A CA 1
ATOM 698 C C . HIS A 1 89 ? 1.515 -7.115 8.178 1.00 91.38 89 HIS A C 1
ATOM 700 O O . HIS A 1 89 ? 0.703 -7.551 8.984 1.00 91.38 89 HIS A O 1
ATOM 706 N N . ASP A 1 90 ? 2.659 -6.571 8.598 1.00 91.88 90 ASP A N 1
ATOM 707 C CA . ASP A 1 90 ? 2.994 -6.407 10.023 1.00 91.88 90 ASP A CA 1
ATOM 708 C C . ASP A 1 90 ? 2.056 -5.402 10.724 1.00 91.88 90 ASP A C 1
ATOM 710 O O . ASP A 1 90 ? 1.644 -5.613 11.862 1.00 91.88 90 ASP A O 1
ATOM 714 N N . CYS A 1 91 ? 1.646 -4.340 10.019 1.00 88.88 91 CYS A N 1
ATOM 715 C CA . CYS A 1 91 ? 0.735 -3.316 10.546 1.00 88.88 91 CYS A CA 1
ATOM 716 C C . CYS A 1 91 ? -0.749 -3.719 10.519 1.00 88.88 91 CYS A C 1
ATOM 718 O O . CYS A 1 91 ? -1.511 -3.306 11.396 1.00 88.88 91 CYS A O 1
ATOM 720 N N . PHE A 1 92 ? -1.182 -4.482 9.513 1.00 89.12 92 PHE A N 1
ATOM 721 C CA . PHE A 1 92 ? -2.602 -4.760 9.253 1.00 89.12 92 PHE A CA 1
ATOM 722 C C . PHE A 1 92 ? -2.995 -6.238 9.344 1.00 89.12 92 PHE A C 1
ATOM 724 O O . PHE A 1 92 ? -4.189 -6.545 9.377 1.00 89.12 92 PHE A O 1
ATOM 731 N N . GLY A 1 93 ? -2.023 -7.148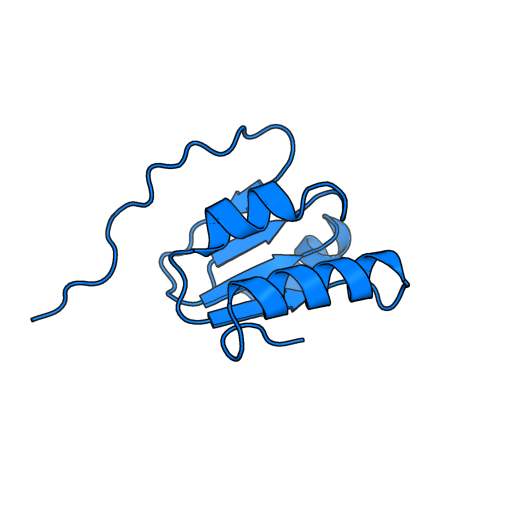 9.403 1.00 90.06 93 GLY A N 1
ATOM 732 C CA . GLY A 1 93 ? -2.234 -8.591 9.457 1.00 90.06 93 GLY A CA 1
ATOM 733 C C . GLY A 1 93 ? -2.953 -9.127 8.220 1.00 90.06 93 GLY A C 1
ATOM 734 O O . GLY A 1 93 ? -2.655 -8.748 7.090 1.00 90.06 93 GLY A O 1
ATOM 735 N N . GLU A 1 94 ? -3.958 -9.970 8.455 1.00 88.75 94 GLU A N 1
ATOM 736 C CA . GLU A 1 94 ? -4.730 -10.689 7.427 1.00 88.75 94 GLU A CA 1
ATOM 737 C C . GLU A 1 94 ? -5.586 -9.782 6.520 1.00 88.75 94 GLU A C 1
ATOM 739 O O . GLU A 1 94 ? -6.192 -10.253 5.560 1.00 88.75 94 GLU A O 1
ATOM 744 N N . ARG A 1 95 ? -5.654 -8.474 6.804 1.00 90.31 95 ARG A N 1
ATOM 745 C CA . ARG A 1 95 ? -6.331 -7.486 5.943 1.00 90.31 95 ARG A CA 1
ATOM 746 C C . ARG A 1 95 ? -5.558 -7.212 4.651 1.00 90.31 95 ARG A C 1
ATOM 748 O O . ARG A 1 95 ? -6.143 -6.665 3.717 1.00 90.31 95 ARG A O 1
ATOM 755 N N . VAL A 1 96 ? -4.263 -7.532 4.627 1.00 90.81 96 VAL A N 1
ATOM 756 C CA . VAL A 1 96 ? -3.346 -7.276 3.512 1.00 90.81 96 VAL A CA 1
ATOM 757 C C . VAL A 1 96 ? -3.237 -8.510 2.627 1.00 90.81 96 VAL A C 1
ATOM 759 O O . VAL A 1 96 ? -2.926 -9.598 3.108 1.00 90.81 96 VAL A O 1
ATOM 762 N N . ILE A 1 97 ? -3.495 -8.324 1.336 1.00 87.88 97 ILE A N 1
ATOM 763 C CA . ILE A 1 97 ? -3.544 -9.378 0.321 1.00 87.88 97 ILE A CA 1
ATOM 764 C C . ILE A 1 97 ? -2.610 -8.986 -0.826 1.00 87.88 97 ILE A C 1
ATOM 766 O O . ILE A 1 97 ? -2.582 -7.816 -1.199 1.00 87.88 97 ILE A O 1
ATOM 770 N N . ASP A 1 98 ? -1.846 -9.956 -1.324 1.00 81.69 98 ASP A N 1
ATOM 771 C CA . ASP A 1 98 ? -0.992 -9.880 -2.523 1.00 81.69 98 ASP A CA 1
ATOM 772 C C . ASP A 1 98 ? -1.767 -10.378 -3.753 1.00 81.69 98 ASP A C 1
ATOM 774 O O . ASP A 1 98 ? -2.466 -11.414 -3.615 1.00 81.69 98 ASP A O 1
#

InterPro domains:
  IPR034154 Archaeal primase DnaG/twinkle-like, TOPRIM domain [cd01029] (25-90)

pLDDT: mean 79.38, std 15.38, range [33.16, 91.88]

Sequence (98 aa):
MELRNRFFKGCIPPKDISLKHNGSDVCAVFEGFMDYLSAMQLGIIASDQLVLNSVSNVEMAVEALQGYERIECFLDNDEAGRRTFQRLHDCFGERVID

Mean predicted aligned error: 7.53 Å

Organism: NCBI:txid1410950

Foldseek 3Di:
DDCAPDDPPPPLPCPFKDKAALPALEEEEEQAPVLVVVCVVVVVDSHIYMYRNHLVSLVSVLSVNVRHQAYEYHADPDPSRVVSQVVNCVSNPPRYHD

Solvent-accessible surface area (backbone atoms only — not comparable to full-atom values): 5734 Å² total; per-residue (Å²): 142,83,92,70,89,86,73,86,85,67,83,67,67,78,85,60,41,50,74,46,86,62,87,42,59,36,34,39,36,18,37,34,66,65,54,48,50,53,42,56,74,68,68,73,69,75,43,14,38,34,28,28,66,37,66,86,40,44,67,62,47,51,68,69,48,73,84,41,73,31,36,39,46,52,54,54,98,46,74,60,30,51,52,40,51,50,53,48,31,72,76,55,41,89,35,47,42,117